Protein AF-A0AA51QCW7-F1 (afdb_monomer_lite)

Secondary structure (DSSP, 8-state):
-HHHHHHHHHHHHHHHHHHTTS-SHHHHHHHHHHTT--HHHHHHHHHHHHHHHHHHHHHHHHHTT---HHHHHHHHHHHHHHHHHHHHHHH--

Radius of gyration: 16.81 Å; chains: 1; bounding box: 42×23×49 Å

Structure (mmCIF, N/CA/C/O backbone):
data_AF-A0AA51QCW7-F1
#
_entry.id   AF-A0AA51QCW7-F1
#
loop_
_atom_site.group_PDB
_atom_site.id
_atom_site.type_symbol
_atom_site.label_atom_id
_atom_site.label_alt_id
_atom_site.label_comp_id
_atom_site.label_asym_id
_atom_site.label_entity_id
_atom_site.label_seq_id
_atom_site.pdbx_PDB_ins_code
_atom_site.Cartn_x
_atom_site.Cartn_y
_atom_site.Cartn_z
_atom_site.occupancy
_atom_site.B_iso_or_equiv
_atom_site.auth_seq_id
_atom_site.auth_comp_id
_atom_site.auth_asym_id
_atom_site.auth_atom_id
_atom_site.pdbx_PDB_model_num
ATOM 1 N N . MET A 1 1 ? -12.139 1.841 -29.694 1.00 65.12 1 MET A N 1
ATOM 2 C CA . MET A 1 1 ? -12.830 0.805 -28.877 1.00 65.12 1 MET A CA 1
ATOM 3 C C . MET A 1 1 ? -11.958 0.341 -27.706 1.00 65.12 1 MET A C 1
ATOM 5 O O . MET A 1 1 ? -12.388 -0.429 -26.859 1.00 65.12 1 MET A O 1
ATOM 9 N N . ASP A 1 2 ? -10.762 0.907 -27.605 1.00 83.19 2 ASP A N 1
ATOM 10 C CA . ASP A 1 2 ? -9.644 0.445 -26.788 1.00 83.19 2 ASP A CA 1
ATOM 11 C C . ASP A 1 2 ? -9.714 1.033 -25.374 1.00 83.19 2 ASP A C 1
ATOM 13 O O . ASP A 1 2 ? -9.380 0.371 -24.400 1.00 83.19 2 ASP A O 1
ATOM 17 N N . PHE A 1 3 ? -10.282 2.238 -25.243 1.00 87.25 3 PHE A N 1
ATOM 18 C CA . PHE A 1 3 ? -10.564 2.877 -23.953 1.00 87.25 3 PHE A CA 1
ATOM 19 C C . PHE A 1 3 ? -11.484 2.046 -23.054 1.00 87.25 3 PHE A C 1
ATOM 21 O O . PHE A 1 3 ? -11.227 1.923 -21.860 1.00 87.25 3 PHE A O 1
ATOM 28 N N . VAL A 1 4 ? -12.536 1.448 -23.622 1.00 90.88 4 VAL A N 1
ATOM 29 C CA . VAL A 1 4 ? -13.469 0.592 -22.870 1.00 90.88 4 VAL A CA 1
ATOM 30 C C . VAL A 1 4 ? -12.753 -0.664 -22.366 1.00 90.88 4 VAL A C 1
ATOM 32 O O . VAL A 1 4 ? -12.985 -1.106 -21.244 1.00 90.88 4 VAL A O 1
ATOM 35 N N . LEU A 1 5 ? -11.835 -1.198 -23.173 1.00 88.06 5 LEU A N 1
ATOM 36 C CA . LEU A 1 5 ? -11.058 -2.395 -22.869 1.00 88.06 5 LEU A CA 1
ATOM 37 C C . LEU A 1 5 ? -10.031 -2.130 -21.753 1.00 88.06 5 LEU A C 1
ATOM 39 O O . LEU A 1 5 ? -9.974 -2.888 -20.786 1.00 88.06 5 LEU A O 1
ATOM 43 N N . TYR A 1 6 ? -9.296 -1.011 -21.818 1.00 86.12 6 TYR A N 1
ATOM 44 C CA . TYR A 1 6 ? -8.386 -0.584 -20.747 1.00 86.12 6 TYR A CA 1
ATOM 45 C C . TYR A 1 6 ? -9.118 -0.280 -19.437 1.00 86.12 6 TYR A C 1
ATOM 47 O O . TYR A 1 6 ? -8.619 -0.616 -18.364 1.00 86.12 6 TYR A O 1
ATOM 55 N N . PHE A 1 7 ? -10.317 0.301 -19.513 1.00 91.00 7 PHE A N 1
ATOM 56 C CA . PHE A 1 7 ? -11.141 0.565 -18.337 1.00 91.00 7 PHE A CA 1
ATOM 57 C C . PHE A 1 7 ? -11.609 -0.732 -17.661 1.00 91.00 7 PHE A C 1
ATOM 59 O O . PHE A 1 7 ? -11.460 -0.880 -16.449 1.00 91.00 7 PHE A O 1
ATOM 66 N N . LEU A 1 8 ? -12.112 -1.700 -18.436 1.00 92.25 8 LEU A N 1
ATOM 67 C CA . LEU A 1 8 ? -12.520 -3.017 -17.932 1.00 92.25 8 LEU A CA 1
ATOM 68 C C . LEU A 1 8 ? -11.354 -3.779 -17.298 1.00 92.25 8 LEU A C 1
ATOM 70 O O . LEU A 1 8 ? -11.504 -4.312 -16.199 1.00 92.25 8 LEU A O 1
ATOM 74 N N . LEU A 1 9 ? -10.190 -3.791 -17.952 1.00 86.50 9 LEU A N 1
ATOM 75 C CA . LEU A 1 9 ? -8.973 -4.397 -17.409 1.00 86.50 9 LEU A CA 1
ATOM 76 C C . LEU A 1 9 ? -8.551 -3.726 -16.100 1.00 86.50 9 LEU A C 1
ATOM 78 O O . LEU A 1 9 ? -8.313 -4.423 -15.118 1.00 86.50 9 LEU A O 1
ATOM 82 N N . GLY A 1 10 ? -8.522 -2.390 -16.055 1.00 82.62 10 GLY A N 1
ATOM 83 C CA . GLY A 1 10 ? -8.204 -1.634 -14.843 1.00 82.62 10 GLY A CA 1
ATOM 84 C C . GLY A 1 10 ? -9.151 -1.960 -13.688 1.00 82.62 10 GLY A C 1
ATOM 85 O O . GLY A 1 10 ? -8.696 -2.266 -12.588 1.00 82.62 10 GLY A O 1
ATOM 86 N N . CYS A 1 11 ? -10.461 -1.996 -13.951 1.00 86.06 11 CYS A N 1
ATOM 87 C CA . CYS A 1 11 ? -11.469 -2.380 -12.964 1.00 86.06 11 CYS A CA 1
ATOM 88 C C . CYS A 1 11 ? -11.244 -3.801 -12.436 1.00 86.06 11 CYS A C 1
ATOM 90 O O . CYS A 1 11 ? -11.271 -4.022 -11.227 1.00 86.06 11 CYS A O 1
ATOM 92 N N . LEU A 1 12 ? -10.994 -4.757 -13.330 1.00 84.62 12 LEU A N 1
ATOM 93 C CA . LEU A 1 12 ? -10.807 -6.161 -12.979 1.00 84.62 12 LEU A CA 1
ATOM 94 C C . LEU A 1 12 ? -9.540 -6.343 -12.127 1.00 84.62 12 LEU A C 1
ATOM 96 O O . LEU A 1 12 ? -9.592 -6.951 -11.061 1.00 84.62 12 LEU A O 1
ATOM 100 N N . ILE A 1 13 ? -8.431 -5.712 -12.518 1.00 80.12 13 ILE A N 1
ATOM 101 C CA . ILE A 1 13 ? -7.172 -5.716 -11.761 1.00 80.12 13 ILE A CA 1
ATOM 102 C C . ILE A 1 13 ? -7.356 -5.077 -10.377 1.00 80.12 13 ILE A C 1
ATOM 104 O O . ILE A 1 13 ? -6.871 -5.620 -9.385 1.00 80.12 13 ILE A O 1
ATOM 108 N N . SER A 1 14 ? -8.080 -3.958 -10.276 1.00 76.81 14 SER A N 1
ATOM 109 C CA . SER A 1 14 ? -8.358 -3.302 -8.993 1.00 76.81 14 SER A CA 1
ATOM 110 C C . SER A 1 14 ? -9.258 -4.135 -8.082 1.00 76.81 14 SER A C 1
ATOM 112 O O . SER A 1 14 ? -9.007 -4.181 -6.880 1.00 76.81 14 SER A O 1
ATOM 114 N N . ILE A 1 15 ? -10.258 -4.832 -8.629 1.00 82.31 15 ILE A N 1
ATOM 115 C CA . ILE A 1 15 ? -11.113 -5.743 -7.857 1.00 82.31 15 ILE A CA 1
ATOM 116 C C . ILE A 1 15 ? -10.286 -6.905 -7.311 1.00 82.31 15 ILE A C 1
ATOM 118 O O . ILE A 1 15 ? -10.344 -7.161 -6.111 1.00 82.31 15 ILE A O 1
ATOM 122 N N . LEU A 1 16 ? -9.474 -7.567 -8.146 1.00 80.12 16 LEU A N 1
ATOM 123 C CA . LEU A 1 16 ? -8.594 -8.638 -7.670 1.00 80.12 16 LEU A CA 1
ATOM 124 C C . LEU A 1 16 ? -7.608 -8.118 -6.618 1.00 80.12 16 LEU A C 1
ATOM 126 O O . LEU A 1 16 ? -7.466 -8.726 -5.562 1.00 80.12 16 LEU A O 1
ATOM 130 N N . SER A 1 17 ? -6.974 -6.970 -6.861 1.00 73.25 17 SER A N 1
ATOM 131 C CA . SER A 1 17 ? -6.037 -6.358 -5.913 1.00 73.25 17 SER A CA 1
ATOM 132 C C . SER A 1 17 ? -6.689 -6.031 -4.565 1.00 73.25 17 SER A C 1
ATOM 134 O O . SER A 1 17 ? -6.094 -6.285 -3.516 1.00 73.25 17 SER A O 1
ATOM 136 N N . GLY A 1 18 ? -7.920 -5.511 -4.589 1.00 71.62 18 GLY A N 1
ATOM 137 C CA . GLY A 1 18 ? -8.719 -5.252 -3.394 1.00 71.62 18 GLY A CA 1
ATOM 138 C C . GLY A 1 18 ? -9.126 -6.535 -2.671 1.00 71.62 18 GLY A C 1
ATOM 139 O O . GLY A 1 18 ? -9.087 -6.575 -1.444 1.00 71.62 18 GLY A O 1
ATOM 140 N N . PHE A 1 19 ? -9.440 -7.601 -3.413 1.00 73.69 19 PHE A N 1
ATOM 141 C CA . PHE A 1 19 ? -9.844 -8.893 -2.856 1.00 73.69 19 PHE A CA 1
ATOM 142 C C . PHE A 1 19 ? -8.713 -9.590 -2.093 1.00 73.69 19 PHE A C 1
ATOM 144 O O . PHE A 1 19 ? -8.948 -10.156 -1.029 1.00 73.69 19 PHE A O 1
ATOM 151 N N . PHE A 1 20 ? -7.472 -9.508 -2.586 1.00 72.62 20 PHE A N 1
ATOM 152 C CA . PHE A 1 20 ? -6.316 -10.071 -1.880 1.00 72.62 20 PHE A CA 1
ATOM 153 C C . PHE A 1 20 ? -5.927 -9.284 -0.616 1.00 72.62 20 PHE A C 1
ATOM 155 O O . PHE A 1 20 ? -5.123 -9.771 0.173 1.00 72.62 20 PHE A O 1
ATOM 162 N N . GLY A 1 21 ? -6.455 -8.072 -0.404 1.00 63.56 21 GLY A N 1
ATOM 163 C CA . GLY A 1 21 ? -6.214 -7.294 0.818 1.00 63.56 21 GLY A CA 1
ATOM 164 C C . GLY A 1 21 ? -4.766 -6.818 1.020 1.00 63.56 21 GLY A C 1
ATOM 165 O O . GLY A 1 21 ? -4.447 -6.282 2.075 1.00 63.56 21 GLY A O 1
ATOM 166 N N . VAL A 1 22 ? -3.884 -6.975 0.024 1.00 65.88 22 VAL A N 1
ATOM 167 C CA . VAL A 1 22 ? -2.437 -6.662 0.123 1.00 65.88 22 VAL A CA 1
ATOM 168 C C . VAL A 1 22 ? -2.138 -5.177 -0.145 1.00 65.88 22 VAL A C 1
ATOM 170 O O . VAL A 1 22 ? -0.989 -4.748 -0.138 1.00 65.88 22 VAL A O 1
ATOM 173 N N . GLY A 1 23 ? -3.168 -4.365 -0.401 1.00 62.38 23 GLY A N 1
ATOM 174 C CA . GLY A 1 23 ? -3.019 -2.921 -0.568 1.00 62.38 23 GLY A CA 1
ATOM 175 C C . GLY A 1 23 ? -2.237 -2.529 -1.821 1.00 62.38 23 GLY A C 1
ATOM 176 O O . GLY A 1 23 ? -1.294 -1.760 -1.710 1.00 62.38 23 GLY A O 1
ATOM 177 N N . GLY A 1 24 ? -2.591 -3.046 -3.006 1.00 64.88 24 GLY A N 1
ATOM 178 C CA . GLY A 1 24 ? -2.183 -2.497 -4.314 1.00 64.88 24 GLY A CA 1
ATOM 179 C C . GLY A 1 24 ? -0.711 -2.645 -4.734 1.00 64.88 24 GLY A C 1
ATOM 180 O O . GLY A 1 24 ? -0.423 -3.020 -5.870 1.00 64.88 24 GLY A O 1
ATOM 181 N N . GLY A 1 25 ? 0.227 -2.386 -3.823 1.00 72.50 25 GLY A N 1
ATOM 182 C CA . GLY A 1 25 ? 1.668 -2.302 -4.046 1.00 72.50 25 GLY A CA 1
ATOM 183 C C . GLY A 1 25 ? 2.297 -3.619 -4.487 1.00 72.50 25 GLY A C 1
ATOM 184 O O . GLY A 1 25 ? 3.256 -3.604 -5.257 1.00 72.50 25 GLY A O 1
ATOM 185 N N . PHE A 1 26 ? 1.711 -4.751 -4.084 1.00 76.62 26 PHE A N 1
ATOM 186 C CA . PHE A 1 26 ? 2.131 -6.083 -4.527 1.00 76.62 26 PHE A CA 1
ATOM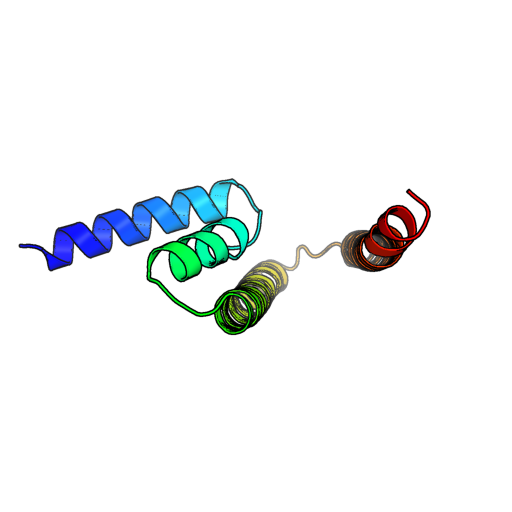 187 C C . PHE A 1 26 ? 2.004 -6.273 -6.044 1.00 76.62 26 PHE A C 1
ATOM 189 O O . PHE A 1 26 ? 2.864 -6.898 -6.651 1.00 76.62 26 PHE A O 1
ATOM 196 N N . ILE A 1 27 ? 0.963 -5.704 -6.662 1.00 81.06 27 ILE A N 1
ATOM 197 C CA . ILE A 1 27 ? 0.768 -5.757 -8.119 1.00 81.06 27 ILE A CA 1
ATOM 198 C C . ILE A 1 27 ? 1.473 -4.575 -8.787 1.00 81.06 27 ILE A C 1
ATOM 200 O O . ILE A 1 27 ? 2.098 -4.731 -9.830 1.00 81.06 27 ILE A O 1
ATOM 204 N N . LEU A 1 28 ? 1.421 -3.394 -8.170 1.00 83.44 28 LEU A N 1
ATOM 205 C CA . LEU A 1 28 ? 1.971 -2.173 -8.748 1.00 83.44 28 LEU A CA 1
ATOM 206 C C . LEU A 1 28 ? 3.497 -2.254 -8.933 1.00 83.44 28 LEU A C 1
ATOM 208 O O . LEU A 1 28 ? 3.994 -1.926 -10.003 1.00 83.44 28 LEU A O 1
ATOM 212 N N . THR A 1 29 ? 4.243 -2.756 -7.944 1.00 89.00 29 THR A N 1
ATOM 213 C CA . THR A 1 29 ? 5.716 -2.850 -8.021 1.00 89.00 29 THR A CA 1
ATOM 214 C C . THR A 1 29 ? 6.216 -3.692 -9.209 1.00 89.00 29 THR A C 1
ATOM 216 O O . THR A 1 29 ? 6.998 -3.165 -10.002 1.00 89.00 29 THR A O 1
ATOM 219 N N . PRO A 1 30 ? 5.787 -4.961 -9.398 1.00 84.50 30 PRO A N 1
ATOM 220 C CA . PRO A 1 30 ? 6.224 -5.760 -10.542 1.00 84.50 30 PRO A CA 1
ATOM 221 C C . PRO A 1 30 ? 5.713 -5.203 -11.873 1.00 84.50 30 PRO A C 1
ATOM 223 O O . PRO A 1 30 ? 6.432 -5.268 -12.862 1.00 84.50 30 PRO A O 1
ATOM 226 N N . VAL A 1 31 ? 4.521 -4.600 -11.912 1.00 86.00 31 VAL A N 1
ATOM 227 C CA . VAL A 1 31 ? 4.010 -3.958 -13.132 1.00 86.00 31 VAL A CA 1
ATOM 228 C C . VAL A 1 31 ? 4.892 -2.779 -13.550 1.00 86.00 31 VAL A C 1
ATOM 230 O O . VAL A 1 31 ? 5.250 -2.689 -14.722 1.00 86.00 31 VAL A O 1
ATOM 233 N N . LEU A 1 32 ? 5.310 -1.912 -12.620 1.00 86.38 32 LEU A N 1
ATOM 234 C CA . LEU A 1 32 ? 6.241 -0.823 -12.946 1.00 86.38 32 LEU A CA 1
ATOM 235 C C . LEU A 1 32 ? 7.597 -1.354 -13.426 1.00 86.38 32 LEU A C 1
ATOM 237 O O . LEU A 1 32 ? 8.151 -0.820 -14.387 1.00 86.38 32 LEU A O 1
ATOM 241 N N . LEU A 1 33 ? 8.110 -2.415 -12.800 1.00 90.69 33 LEU A N 1
ATOM 242 C CA . LEU A 1 33 ? 9.349 -3.063 -13.237 1.00 90.69 33 LEU A CA 1
ATOM 243 C C . LEU A 1 33 ? 9.234 -3.613 -14.668 1.00 90.69 33 LEU A C 1
ATOM 245 O O . LEU A 1 33 ? 10.138 -3.403 -15.471 1.00 90.69 33 LEU A O 1
ATOM 249 N N . LEU A 1 34 ? 8.115 -4.257 -15.013 1.00 90.62 34 LEU A N 1
ATOM 250 C CA . LEU A 1 34 ? 7.860 -4.782 -16.362 1.00 90.62 34 LEU A CA 1
ATOM 251 C C . LEU A 1 34 ? 7.730 -3.676 -17.420 1.00 90.62 34 LEU A C 1
ATOM 253 O O . LEU A 1 34 ? 8.098 -3.885 -18.571 1.00 90.62 34 LEU A O 1
ATOM 257 N N . ILE A 1 35 ? 7.239 -2.498 -17.029 1.00 88.56 35 ILE A N 1
ATOM 258 C CA . ILE A 1 35 ? 7.152 -1.306 -17.890 1.00 88.56 35 ILE A CA 1
ATOM 259 C C . ILE A 1 35 ? 8.536 -0.647 -18.090 1.00 88.56 35 ILE A C 1
ATOM 261 O O . ILE A 1 35 ? 8.689 0.230 -18.938 1.00 88.56 35 ILE A O 1
ATOM 265 N N . GLY A 1 36 ? 9.567 -1.089 -17.360 1.00 87.62 36 GLY A N 1
ATOM 266 C CA . GLY A 1 36 ? 10.942 -0.606 -17.502 1.00 87.62 36 GLY A CA 1
ATOM 267 C C . GLY A 1 36 ? 11.304 0.550 -16.568 1.00 87.62 36 GLY A C 1
ATOM 268 O O . GLY A 1 36 ? 12.305 1.228 -16.797 1.00 87.62 36 GLY A O 1
ATOM 269 N N . PHE A 1 37 ? 10.522 0.797 -15.510 1.00 88.69 37 PHE A N 1
ATOM 270 C CA . PHE A 1 37 ? 10.933 1.736 -14.464 1.00 88.69 37 PHE A CA 1
ATOM 271 C C . PHE A 1 37 ? 12.143 1.204 -13.689 1.00 88.69 37 PHE A C 1
ATOM 273 O O . PHE A 1 37 ? 12.290 0.002 -13.464 1.00 88.69 37 PHE A O 1
ATOM 280 N N . SER A 1 38 ? 12.989 2.127 -13.223 1.00 91.31 38 SER A N 1
ATOM 281 C CA . SER A 1 38 ? 14.082 1.786 -12.311 1.00 91.31 38 SER A CA 1
ATOM 282 C C . SER A 1 38 ? 13.531 1.128 -11.035 1.00 91.31 38 SER A C 1
ATOM 284 O O . SER A 1 38 ? 12.517 1.592 -10.502 1.00 91.31 38 SER A O 1
ATOM 286 N N . PRO A 1 39 ? 14.193 0.090 -10.489 1.00 88.12 39 PRO A N 1
ATOM 287 C CA . PRO A 1 39 ? 13.713 -0.601 -9.293 1.00 88.12 39 PRO A CA 1
ATOM 288 C C . PRO A 1 39 ? 13.454 0.325 -8.105 1.00 88.12 39 PRO A C 1
ATOM 290 O O . PRO A 1 39 ? 12.474 0.159 -7.384 1.00 88.12 39 PRO A O 1
ATOM 293 N N . ILE A 1 40 ? 14.296 1.345 -7.936 1.00 91.44 40 ILE A N 1
ATOM 294 C CA . ILE A 1 40 ? 14.179 2.301 -6.831 1.00 91.44 40 ILE A CA 1
ATOM 295 C C . ILE A 1 40 ? 12.911 3.147 -6.979 1.00 91.44 40 ILE A C 1
ATOM 297 O O . ILE A 1 40 ? 12.155 3.290 -6.020 1.00 91.44 40 ILE A O 1
ATOM 301 N N . SER A 1 41 ? 12.640 3.681 -8.173 1.00 89.75 41 SER A N 1
ATOM 302 C CA . SER A 1 41 ? 11.440 4.491 -8.394 1.00 89.75 41 SER A CA 1
ATOM 303 C C . SER A 1 41 ? 10.170 3.647 -8.313 1.00 89.75 41 SER A C 1
ATOM 305 O O . SER A 1 41 ? 9.197 4.087 -7.706 1.00 89.75 41 SER A O 1
ATOM 307 N N . ALA A 1 42 ? 10.196 2.413 -8.826 1.00 90.12 42 ALA A N 1
ATOM 308 C CA . ALA A 1 42 ? 9.068 1.489 -8.750 1.00 90.12 42 ALA A CA 1
ATOM 309 C C . ALA A 1 42 ? 8.647 1.192 -7.299 1.00 90.12 42 ALA A C 1
ATOM 311 O O . ALA A 1 42 ? 7.460 1.269 -6.978 1.00 90.12 42 ALA A O 1
ATOM 312 N N . ILE A 1 43 ? 9.616 0.910 -6.419 1.00 89.31 43 ILE A N 1
ATOM 313 C CA . ILE A 1 43 ? 9.377 0.643 -4.993 1.00 89.31 43 ILE A CA 1
ATOM 314 C C . ILE A 1 43 ? 8.825 1.886 -4.288 1.00 89.31 43 ILE A C 1
ATOM 316 O O . ILE A 1 43 ? 7.847 1.800 -3.549 1.00 89.31 43 ILE A O 1
ATOM 320 N N . ILE A 1 44 ? 9.419 3.058 -4.527 1.00 89.62 44 ILE A N 1
ATOM 321 C CA . ILE A 1 44 ? 8.978 4.304 -3.888 1.00 89.62 44 ILE A CA 1
ATOM 322 C C . ILE A 1 44 ? 7.532 4.627 -4.286 1.00 89.62 44 ILE A C 1
ATOM 324 O O . ILE A 1 44 ? 6.693 4.892 -3.424 1.00 89.62 44 ILE A O 1
ATOM 328 N N . THR A 1 45 ? 7.211 4.571 -5.580 1.00 90.00 45 THR A N 1
ATOM 329 C CA . THR A 1 45 ? 5.861 4.858 -6.079 1.00 90.00 45 THR A CA 1
ATOM 330 C C . THR A 1 45 ? 4.828 3.876 -5.531 1.00 90.00 45 THR A C 1
ATOM 332 O O . THR A 1 45 ? 3.732 4.298 -5.154 1.00 90.00 45 THR A O 1
ATOM 335 N N . SER A 1 46 ? 5.159 2.586 -5.444 1.00 87.56 46 SER A N 1
ATOM 336 C CA . SER A 1 46 ? 4.225 1.594 -4.915 1.00 87.56 46 SER A CA 1
ATOM 337 C C . SER A 1 46 ? 3.970 1.766 -3.418 1.00 87.56 46 SER A C 1
ATOM 339 O O . SER A 1 46 ? 2.818 1.678 -2.995 1.00 87.56 46 SER A O 1
ATOM 341 N N . LEU A 1 47 ? 4.994 2.126 -2.638 1.00 87.56 47 LEU A N 1
ATOM 342 C CA . LEU A 1 47 ? 4.859 2.502 -1.228 1.00 87.56 47 LEU A CA 1
ATOM 343 C C . LEU A 1 47 ? 3.912 3.691 -1.044 1.00 87.56 47 LEU A C 1
ATOM 345 O O . LEU A 1 47 ? 2.979 3.610 -0.244 1.00 87.56 47 LEU A O 1
ATOM 349 N N . PHE A 1 48 ? 4.094 4.772 -1.809 1.00 89.38 48 PHE A N 1
ATOM 350 C CA . PHE A 1 48 ? 3.198 5.933 -1.743 1.00 89.38 48 PHE A CA 1
ATOM 351 C C . PHE A 1 48 ? 1.752 5.570 -2.095 1.00 89.38 48 PHE A C 1
ATOM 353 O O . PHE A 1 48 ? 0.820 6.007 -1.416 1.00 89.38 48 PHE A O 1
ATOM 360 N N . PHE A 1 49 ? 1.554 4.731 -3.114 1.00 87.56 49 PHE A N 1
ATOM 361 C CA . PHE A 1 49 ? 0.231 4.245 -3.492 1.00 87.56 49 PHE A CA 1
ATOM 362 C C . PHE A 1 49 ? -0.424 3.408 -2.381 1.00 87.56 49 PHE A C 1
ATOM 364 O O . PHE A 1 49 ? -1.589 3.625 -2.035 1.00 87.56 49 PHE A O 1
ATOM 371 N N . THR A 1 50 ? 0.318 2.480 -1.774 1.00 86.56 50 THR A N 1
ATOM 372 C CA . THR A 1 50 ? -0.164 1.657 -0.655 1.00 86.56 50 THR A CA 1
ATOM 373 C C . THR A 1 50 ? -0.519 2.507 0.566 1.00 86.56 50 THR A C 1
ATOM 375 O O . THR A 1 50 ? -1.550 2.276 1.197 1.00 86.56 50 THR A O 1
ATOM 378 N N . VAL A 1 51 ? 0.269 3.539 0.876 1.00 88.44 51 VAL A N 1
ATOM 379 C CA . VAL A 1 51 ? -0.048 4.487 1.954 1.00 88.44 51 VAL A CA 1
ATOM 380 C C . VAL A 1 51 ? -1.349 5.238 1.650 1.00 88.44 51 VAL A C 1
ATOM 382 O O . VAL A 1 51 ? -2.245 5.275 2.493 1.00 88.44 51 VAL A O 1
ATOM 385 N N . GLY A 1 52 ? -1.504 5.775 0.435 1.00 87.56 52 GLY A N 1
ATOM 386 C CA . GLY A 1 52 ? -2.714 6.497 0.025 1.00 87.56 52 GLY A CA 1
ATOM 387 C C . GLY A 1 52 ? -3.983 5.637 0.078 1.00 87.56 52 GLY A C 1
ATOM 388 O O . GLY A 1 52 ? -5.006 6.056 0.623 1.00 87.56 52 GLY A O 1
ATOM 389 N N . THR A 1 53 ? -3.911 4.407 -0.430 1.00 84.12 53 THR A N 1
ATOM 390 C CA . THR A 1 53 ? -5.035 3.455 -0.385 1.00 84.12 53 THR A CA 1
ATOM 391 C C . THR A 1 53 ? -5.369 3.020 1.044 1.00 84.12 53 THR A C 1
ATOM 393 O O . THR A 1 53 ? -6.547 2.933 1.393 1.00 84.12 53 THR A O 1
ATOM 396 N N . SER A 1 54 ? -4.365 2.850 1.908 1.00 85.31 54 SER A N 1
ATOM 397 C CA . SER A 1 54 ? -4.567 2.551 3.332 1.00 85.31 54 SER A CA 1
ATOM 398 C C . SER A 1 54 ? -5.282 3.686 4.065 1.00 85.31 54 SER A C 1
ATOM 400 O O . SER A 1 54 ? -6.232 3.435 4.808 1.00 85.31 54 SER A O 1
ATOM 402 N N . PHE A 1 55 ? -4.895 4.944 3.819 1.00 87.94 55 PHE A N 1
ATOM 403 C CA . PHE A 1 55 ? -5.606 6.104 4.365 1.00 87.94 55 PHE A CA 1
ATOM 404 C C . PHE A 1 55 ? -7.064 6.150 3.904 1.00 87.94 55 PHE A C 1
ATOM 406 O O . PHE A 1 55 ? -7.951 6.402 4.719 1.00 87.94 55 PHE A O 1
ATOM 413 N N . SER A 1 56 ? -7.326 5.863 2.625 1.00 85.56 56 SER A N 1
ATOM 414 C CA . SER A 1 56 ? -8.688 5.780 2.088 1.00 85.56 56 SER A CA 1
ATOM 415 C C . SER A 1 56 ? -9.516 4.694 2.789 1.00 85.56 56 SER A C 1
ATOM 417 O O . SER A 1 56 ? -10.644 4.958 3.211 1.00 85.56 56 SER A O 1
ATOM 419 N N . GLY A 1 57 ? -8.935 3.509 3.008 1.00 83.50 57 GLY A N 1
ATOM 420 C CA . GLY A 1 57 ? -9.577 2.410 3.732 1.00 83.50 57 GLY A CA 1
ATOM 421 C C . GLY A 1 57 ? -9.897 2.763 5.187 1.00 83.50 57 GLY A C 1
ATOM 422 O O . GLY A 1 57 ? -11.028 2.574 5.639 1.00 83.50 57 GLY A O 1
ATOM 423 N N . ILE A 1 58 ? -8.940 3.355 5.909 1.00 84.44 58 ILE A N 1
ATOM 424 C CA . ILE A 1 58 ? -9.155 3.829 7.285 1.00 84.44 58 ILE A CA 1
ATOM 425 C C . ILE A 1 58 ? -10.265 4.880 7.310 1.00 84.44 58 ILE A C 1
ATOM 427 O O . ILE A 1 58 ? -11.176 4.789 8.128 1.00 84.44 58 ILE A O 1
ATOM 431 N N . PHE A 1 59 ? -10.233 5.854 6.400 1.00 85.50 59 PHE A N 1
ATOM 432 C CA . PHE A 1 59 ? -11.240 6.907 6.331 1.00 85.50 59 PHE A CA 1
ATOM 433 C C . PHE A 1 59 ? -12.649 6.353 6.087 1.00 85.50 59 PHE A C 1
ATOM 435 O O . PHE A 1 59 ? -13.597 6.774 6.756 1.00 85.50 59 PHE A O 1
ATOM 442 N N . ALA A 1 60 ? -12.792 5.370 5.1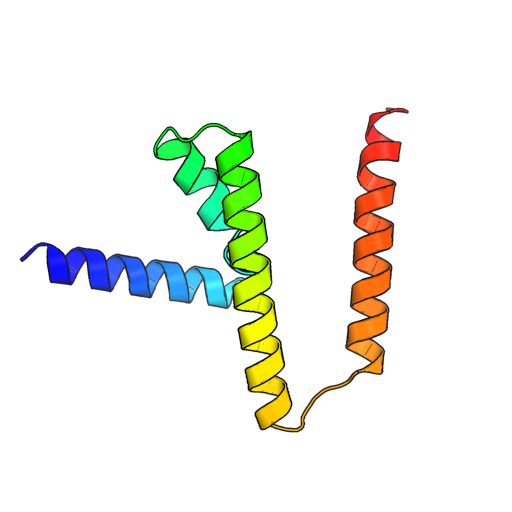94 1.00 85.19 60 ALA A N 1
ATOM 443 C CA . ALA A 1 60 ? -14.054 4.668 4.987 1.00 85.19 60 ALA A CA 1
ATOM 444 C C . ALA A 1 60 ? -14.535 3.994 6.285 1.00 85.19 60 ALA A C 1
ATOM 446 O O . ALA A 1 60 ? -15.673 4.209 6.704 1.00 85.19 60 ALA A O 1
ATOM 447 N N . HIS A 1 61 ? -13.661 3.273 6.993 1.00 83.12 61 HIS A N 1
ATOM 448 C CA . HIS A 1 61 ? -14.004 2.637 8.270 1.00 83.12 61 HIS A CA 1
ATOM 449 C C . HIS A 1 61 ? -14.316 3.636 9.399 1.00 83.12 61 HIS A C 1
ATOM 451 O O . HIS A 1 61 ? -15.175 3.348 10.236 1.00 83.12 61 HIS A O 1
ATOM 457 N N . ILE A 1 62 ? -13.699 4.827 9.406 1.00 85.44 62 ILE A N 1
ATOM 458 C CA . ILE A 1 62 ? -14.015 5.903 10.366 1.00 85.44 62 ILE A CA 1
ATOM 459 C C . ILE A 1 62 ? -15.470 6.338 10.175 1.00 85.44 62 ILE A C 1
ATOM 461 O O . ILE A 1 62 ? -16.203 6.498 11.152 1.00 85.44 62 ILE A O 1
ATOM 465 N N . ARG A 1 63 ? -15.915 6.487 8.920 1.00 84.31 63 ARG A N 1
ATOM 466 C CA . ARG A 1 63 ? -17.298 6.872 8.591 1.00 84.31 63 ARG A CA 1
ATOM 467 C C . ARG A 1 63 ? -18.320 5.842 9.070 1.00 84.31 63 ARG A C 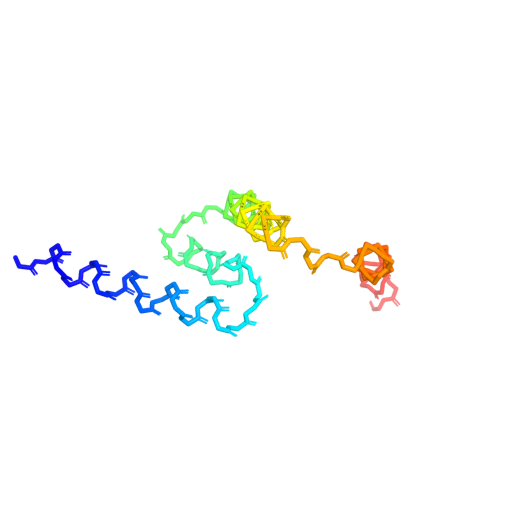1
ATOM 469 O O . ARG A 1 63 ? -19.402 6.225 9.500 1.00 84.31 63 ARG A O 1
ATOM 476 N N . LEU A 1 64 ? -17.951 4.563 9.056 1.00 83.88 64 LEU A N 1
ATOM 477 C CA . LEU A 1 64 ? -18.762 3.449 9.557 1.00 83.88 64 LEU A CA 1
ATOM 478 C C . LEU A 1 64 ? -18.751 3.318 11.098 1.00 83.88 64 LEU A C 1
ATOM 480 O O . LEU A 1 64 ? -19.430 2.442 11.625 1.00 83.88 64 LEU A O 1
ATOM 484 N N . LYS A 1 65 ? -18.000 4.165 11.830 1.00 80.19 65 LYS A N 1
ATOM 485 C CA . LYS A 1 65 ? -17.824 4.150 13.303 1.00 80.19 65 LYS A CA 1
ATOM 486 C C . LYS A 1 65 ? -17.397 2.798 13.901 1.00 80.19 65 LYS A C 1
ATOM 488 O O . LYS A 1 65 ? -17.511 2.598 15.107 1.00 80.19 65 LYS A O 1
ATOM 493 N N . ASN A 1 66 ? -16.859 1.888 13.092 1.00 76.62 66 ASN A N 1
ATOM 494 C CA . ASN A 1 66 ? -16.580 0.509 13.493 1.00 76.62 66 ASN A CA 1
ATOM 495 C C . ASN A 1 66 ? -15.070 0.220 13.540 1.00 76.62 66 ASN A C 1
ATOM 497 O O . ASN A 1 66 ? -14.581 -0.704 12.893 1.00 76.62 66 ASN A O 1
ATOM 501 N N . ILE A 1 67 ? -14.308 1.062 14.249 1.00 78.38 67 ILE A N 1
ATOM 502 C CA . ILE A 1 67 ? -12.846 0.929 14.342 1.00 78.38 67 ILE A CA 1
ATOM 503 C C . ILE A 1 67 ? -12.443 0.365 15.694 1.00 78.38 67 ILE A C 1
ATOM 505 O O . ILE A 1 67 ? -12.609 1.003 16.735 1.00 78.38 67 ILE A O 1
ATOM 509 N N . VAL A 1 68 ? -11.805 -0.803 15.659 1.00 83.81 68 VAL A N 1
ATOM 510 C CA . VAL A 1 68 ? -11.195 -1.434 16.830 1.00 83.81 68 VAL A CA 1
ATOM 511 C C . VAL A 1 68 ? -9.737 -0.980 16.952 1.00 83.81 68 VAL A C 1
ATOM 513 O O . VAL A 1 68 ? -8.800 -1.697 16.597 1.00 83.81 68 VAL A O 1
ATOM 516 N N . TRP A 1 69 ? -9.532 0.233 17.473 1.00 85.12 69 TRP A N 1
ATOM 517 C CA . TRP A 1 69 ? -8.213 0.878 17.593 1.00 85.12 69 TRP A CA 1
ATOM 518 C C . TRP A 1 69 ? -7.160 0.011 18.283 1.00 85.12 69 TRP A C 1
ATOM 520 O O . TRP A 1 69 ? -6.009 -0.032 17.855 1.00 85.12 69 TRP A O 1
ATOM 530 N N . ARG A 1 70 ? -7.564 -0.733 19.320 1.00 87.44 70 ARG A N 1
ATOM 531 C CA . ARG A 1 70 ? -6.669 -1.624 20.065 1.00 87.44 70 ARG A CA 1
ATOM 532 C C . ARG A 1 70 ? -6.031 -2.680 19.160 1.00 87.44 70 ARG A C 1
ATOM 534 O O . ARG A 1 70 ? -4.823 -2.870 19.220 1.00 87.44 70 ARG A O 1
ATOM 541 N N . GLN A 1 71 ? -6.823 -3.342 18.316 1.00 86.81 71 GLN A N 1
ATOM 542 C CA . GLN A 1 71 ? -6.304 -4.355 17.394 1.00 86.81 71 GLN A CA 1
ATOM 543 C C . GLN A 1 71 ? -5.478 -3.718 16.273 1.00 86.81 71 GLN A C 1
ATOM 545 O O . GLN A 1 71 ? -4.409 -4.231 15.955 1.00 86.81 71 GLN A O 1
ATOM 550 N N . GLY A 1 72 ? -5.911 -2.566 15.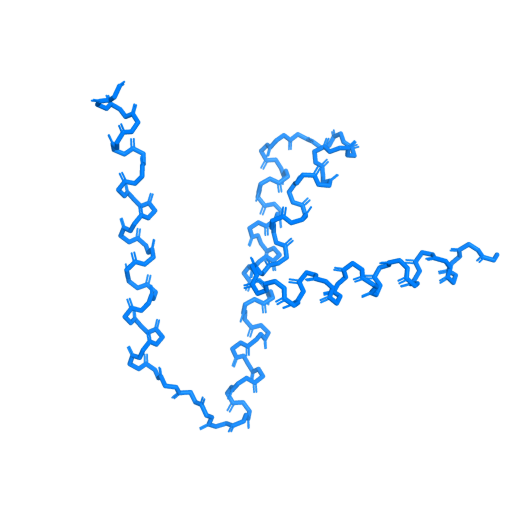748 1.00 86.44 72 GLY A N 1
ATOM 551 C CA . GLY A 1 72 ? -5.158 -1.828 14.730 1.00 86.44 72 GLY A CA 1
ATOM 552 C C . GLY A 1 72 ? -3.747 -1.440 15.188 1.00 86.44 72 GLY A C 1
ATOM 553 O O . GLY A 1 72 ? -2.784 -1.652 14.458 1.00 86.44 72 GLY A O 1
ATOM 554 N N . ILE A 1 73 ? -3.604 -0.944 16.421 1.00 89.69 73 ILE A N 1
ATOM 555 C CA . ILE A 1 73 ? -2.301 -0.558 16.986 1.00 89.69 73 ILE A CA 1
ATOM 556 C C . ILE A 1 73 ? -1.413 -1.783 17.237 1.00 89.69 73 ILE A C 1
ATOM 558 O O . ILE A 1 73 ? -0.233 -1.752 16.896 1.00 89.69 73 ILE A O 1
ATOM 562 N N . ILE A 1 74 ? -1.966 -2.869 17.794 1.00 92.50 74 ILE A N 1
ATOM 563 C CA . ILE A 1 74 ? -1.205 -4.107 18.039 1.00 92.50 74 ILE A CA 1
ATOM 564 C C . ILE A 1 74 ? -0.651 -4.660 16.720 1.00 92.50 74 ILE A C 1
ATOM 566 O O . ILE A 1 74 ? 0.538 -4.968 16.632 1.00 92.50 74 ILE A O 1
ATOM 570 N N . LEU A 1 75 ? -1.489 -4.726 15.681 1.00 89.31 75 LEU A N 1
ATOM 571 C CA . LEU A 1 75 ? -1.076 -5.175 14.353 1.00 89.31 75 LEU A CA 1
ATOM 572 C C . LEU A 1 75 ? -0.019 -4.239 13.754 1.00 89.31 75 LEU A C 1
ATOM 574 O O . LEU A 1 75 ? 1.014 -4.719 13.293 1.00 89.31 75 LEU A O 1
ATOM 578 N N . GLY A 1 76 ? -0.214 -2.920 13.847 1.00 88.81 76 GLY A N 1
ATOM 579 C CA . GLY A 1 76 ? 0.745 -1.927 13.359 1.00 88.81 76 GLY A CA 1
ATOM 580 C C . GLY A 1 76 ? 2.132 -2.063 13.995 1.00 88.81 76 GLY A C 1
ATOM 581 O O . GLY A 1 76 ? 3.129 -2.164 13.282 1.00 88.81 76 GLY A O 1
ATOM 582 N N . ILE A 1 77 ? 2.207 -2.142 15.327 1.00 93.38 77 ILE A N 1
ATOM 583 C CA . ILE A 1 77 ? 3.482 -2.288 16.050 1.00 93.38 77 ILE A CA 1
ATOM 584 C C . ILE A 1 77 ? 4.152 -3.624 15.704 1.00 93.38 77 IL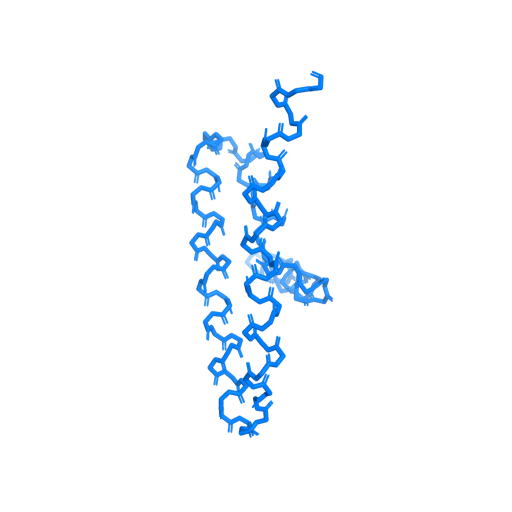E A C 1
ATOM 586 O O . ILE A 1 77 ? 5.352 -3.656 15.430 1.00 93.38 77 ILE A O 1
ATOM 590 N N . SER A 1 78 ? 3.387 -4.720 15.663 1.00 90.12 78 SER A N 1
ATOM 591 C CA . SER A 1 78 ? 3.926 -6.043 15.319 1.00 90.12 78 SER A CA 1
ATOM 592 C C . SER A 1 78 ? 4.472 -6.116 13.884 1.00 90.12 78 SER A C 1
ATOM 594 O O . SER A 1 78 ? 5.500 -6.755 13.644 1.00 90.12 78 SER A O 1
ATOM 596 N N . GLY A 1 79 ? 3.840 -5.409 12.940 1.00 88.00 79 GLY A N 1
ATOM 597 C CA . GLY A 1 79 ? 4.284 -5.320 11.549 1.00 88.00 79 GLY A CA 1
AT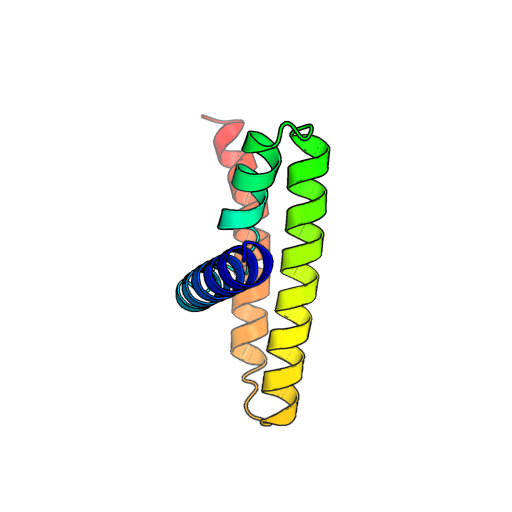OM 598 C C . GLY A 1 79 ? 5.577 -4.517 11.389 1.00 88.00 79 GLY A C 1
ATOM 599 O O . GLY A 1 79 ? 6.484 -4.944 10.669 1.00 88.00 79 GLY A O 1
ATOM 600 N N . ILE A 1 80 ? 5.704 -3.398 12.113 1.00 91.31 80 ILE A N 1
ATOM 601 C CA . ILE A 1 80 ? 6.940 -2.598 12.145 1.00 91.31 80 ILE A CA 1
ATOM 602 C C . ILE A 1 80 ? 8.085 -3.434 12.723 1.00 91.31 80 ILE A C 1
ATOM 604 O O . ILE A 1 80 ? 9.144 -3.538 12.105 1.00 91.31 80 ILE A O 1
ATOM 608 N N . ALA A 1 81 ? 7.858 -4.087 13.866 1.00 92.38 81 ALA A N 1
ATOM 609 C CA . ALA A 1 81 ? 8.856 -4.943 14.501 1.00 92.38 81 ALA A CA 1
ATOM 610 C C . ALA A 1 81 ? 9.314 -6.083 13.574 1.00 92.38 81 ALA A C 1
ATOM 612 O O . ALA A 1 81 ? 10.513 -6.329 13.445 1.00 92.38 81 ALA A O 1
ATOM 613 N N . SER A 1 82 ? 8.378 -6.730 12.872 1.00 86.69 82 SER A N 1
ATOM 614 C CA . SER A 1 82 ? 8.694 -7.809 11.925 1.00 86.69 82 SER A CA 1
ATOM 615 C C . SER A 1 82 ? 9.525 -7.320 10.737 1.00 86.69 82 SER A C 1
ATOM 617 O O . SER A 1 82 ? 10.512 -7.957 10.375 1.00 86.69 82 SER A O 1
ATOM 619 N N . THR A 1 83 ? 9.173 -6.167 10.157 1.00 87.44 83 THR A N 1
ATOM 620 C CA . THR A 1 83 ? 9.911 -5.589 9.019 1.00 87.44 83 THR A CA 1
ATOM 621 C C . THR A 1 83 ? 11.340 -5.211 9.401 1.00 87.44 83 THR A C 1
ATOM 623 O O . THR A 1 83 ? 12.253 -5.415 8.609 1.00 87.44 83 THR A O 1
ATOM 626 N N . LEU A 1 84 ? 11.556 -4.704 10.618 1.00 89.25 84 LEU A N 1
ATOM 627 C CA . LEU A 1 84 ? 12.893 -4.376 11.122 1.00 89.25 84 LEU A CA 1
ATOM 628 C C . LEU A 1 84 ? 13.724 -5.625 11.446 1.00 89.25 84 LEU A C 1
ATOM 630 O O . LEU A 1 84 ? 14.937 -5.617 11.254 1.00 89.25 84 LEU A O 1
ATOM 634 N N . ALA A 1 85 ? 13.087 -6.707 11.901 1.00 87.81 85 ALA A N 1
ATOM 635 C CA . ALA A 1 85 ? 13.757 -7.975 12.188 1.00 87.81 85 ALA A CA 1
ATOM 636 C C . ALA A 1 85 ? 14.160 -8.753 10.919 1.00 87.81 85 ALA A C 1
ATOM 638 O O . ALA A 1 85 ? 15.166 -9.464 10.925 1.00 87.81 85 ALA A O 1
ATOM 639 N N . ALA A 1 86 ? 13.413 -8.610 9.821 1.00 82.44 86 ALA A N 1
ATOM 640 C CA . ALA A 1 86 ? 13.683 -9.290 8.552 1.00 82.44 86 ALA A CA 1
ATOM 641 C C . ALA A 1 86 ? 15.114 -9.080 7.995 1.00 82.44 86 ALA A C 1
ATOM 643 O O . ALA A 1 86 ? 15.771 -10.079 7.689 1.00 82.44 86 ALA A O 1
ATOM 644 N N . PRO A 1 87 ? 15.660 -7.849 7.896 1.00 81.62 87 PRO A N 1
ATOM 645 C CA . PRO A 1 87 ? 17.026 -7.637 7.415 1.00 81.62 87 PRO A CA 1
ATOM 646 C C . PRO A 1 87 ? 18.095 -8.173 8.376 1.00 81.62 87 PRO A C 1
ATOM 648 O O . PRO A 1 87 ? 19.160 -8.588 7.927 1.00 81.62 87 PRO A O 1
ATOM 651 N N . ILE A 1 88 ? 17.813 -8.237 9.683 1.00 79.94 88 ILE A N 1
ATOM 652 C CA . ILE A 1 88 ? 18.745 -8.795 10.675 1.00 79.94 88 ILE A CA 1
ATOM 653 C C . ILE A 1 88 ? 18.995 -10.277 10.376 1.00 79.94 88 ILE A C 1
ATOM 655 O O . ILE A 1 88 ? 20.134 -10.730 10.398 1.00 79.94 88 ILE A O 1
ATOM 659 N N . ARG A 1 89 ? 17.956 -11.034 10.004 1.00 73.50 89 ARG A N 1
ATOM 660 C CA . ARG A 1 89 ? 18.100 -12.448 9.621 1.00 73.50 89 ARG A CA 1
ATOM 661 C C . ARG A 1 89 ? 18.954 -12.644 8.361 1.00 73.50 89 ARG A C 1
ATOM 663 O O . ARG A 1 89 ? 19.638 -13.655 8.281 1.00 73.50 89 ARG A O 1
ATOM 670 N N . PHE A 1 90 ? 18.932 -11.696 7.422 1.00 73.12 90 PHE A N 1
ATOM 671 C CA . PHE A 1 90 ? 19.740 -11.729 6.195 1.00 73.12 90 PHE A CA 1
ATOM 672 C C . PHE A 1 90 ? 21.224 -11.408 6.424 1.00 73.12 90 PHE A C 1
ATOM 674 O O . PHE A 1 90 ? 22.060 -11.845 5.645 1.00 73.12 90 PHE A O 1
ATOM 681 N N . LEU A 1 91 ? 21.559 -10.649 7.471 1.00 74.19 91 LEU A N 1
ATOM 682 C CA . LEU A 1 91 ? 22.945 -10.285 7.798 1.00 74.19 91 LEU A CA 1
ATOM 683 C C . LEU A 1 91 ? 23.702 -11.389 8.558 1.00 74.19 91 LEU A C 1
ATOM 685 O O . LEU A 1 91 ? 24.929 -11.393 8.557 1.00 74.19 91 LEU A O 1
ATOM 689 N N . TYR A 1 92 ? 22.980 -12.306 9.208 1.00 67.38 92 TYR A N 1
ATOM 690 C CA . TYR A 1 92 ? 23.538 -13.414 9.999 1.00 67.38 92 TYR A CA 1
ATOM 691 C C . TYR A 1 92 ? 23.240 -14.803 9.395 1.00 67.38 92 TYR A C 1
ATOM 693 O O . TYR A 1 92 ? 23.334 -15.806 10.108 1.00 67.38 92 TYR A O 1
ATOM 701 N N . GLY A 1 93 ? 22.808 -14.860 8.131 1.00 56.56 93 GLY A N 1
ATOM 702 C CA . GLY A 1 93 ? 22.435 -16.079 7.403 1.00 56.56 93 GLY A CA 1
ATOM 703 C C . GLY A 1 93 ? 23.379 -16.392 6.255 1.00 56.56 93 GLY A C 1
ATOM 704 O O . GLY A 1 93 ? 23.923 -15.431 5.672 1.00 56.56 93 GLY A O 1
#

Foldseek 3Di:
DVVVVVVVVVVVVVVVVVVVVPQQLVVQLVVCVVVPDDNVVSNVVSVVSSVVSVVVVVVVVVVVVNDPVVVVVVVVVVVVVVVVVVVVVVVVD

Sequence (93 aa):
MDFVLYFLLGCLISILSGFFGVGGGFILTPVLLLIGFSPISAIITSLFFTVGTSFSGIFAHIRLKNIVWRQGIILGISGIASTLAAPIRFLYG

pLDDT: mean 83.54, std 7.69, range [56.56, 93.38]